Protein AF-A0AAN4R2G7-F1 (afdb_monomer_lite)

pLDDT: mean 79.45, std 16.95, range [36.59, 97.62]

Radius of gyration: 18.61 Å; chains: 1; bounding box: 37×56×50 Å

Organism: NCBI:txid1231624

Secondary structure (DSSP, 8-state):
-PPPHHHHHHHHTSPPHHHHHHS-EEEETTEEEE--HHHHHHHHTSS-HHHHHHHHHHHHHHIIIII------TT--------HHHHHHHHHHHHHHHHHHHHHHHHHHHHHHHHHHTS---HHHHHHHH-TTS-HHHHHHHHHHHHHHHHHHHHHHHH-TTTTTTT--

Structure (mmCIF, N/CA/C/O backbone):
data_AF-A0AAN4R2G7-F1
#
_entry.id   AF-A0AAN4R2G7-F1
#
loop_
_atom_site.group_PDB
_atom_site.id
_atom_site.type_symbol
_atom_site.label_atom_id
_atom_site.label_alt_id
_atom_site.label_comp_id
_atom_site.label_asym_id
_atom_site.label_entity_id
_atom_site.label_seq_id
_atom_site.pdbx_PDB_ins_code
_atom_site.Cartn_x
_atom_site.Cartn_y
_atom_site.Cartn_z
_atom_site.occupancy
_atom_site.B_iso_or_equiv
_atom_site.auth_seq_id
_atom_site.auth_comp_id
_atom_site.auth_asym_id
_atom_site.auth_atom_id
_atom_site.pdbx_PDB_model_num
ATOM 1 N N . MET A 1 1 ? -15.671 -40.975 -9.850 1.00 43.66 1 MET A N 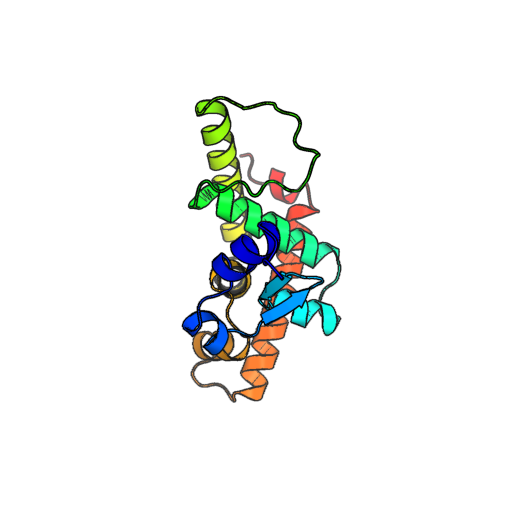1
ATOM 2 C CA . MET A 1 1 ? -15.397 -39.671 -10.490 1.00 43.66 1 MET A CA 1
ATOM 3 C C . MET A 1 1 ? -13.965 -39.285 -10.166 1.00 43.66 1 MET A C 1
ATOM 5 O O . MET A 1 1 ? -13.654 -39.027 -9.011 1.00 43.66 1 MET A O 1
ATOM 9 N N . THR A 1 2 ? -13.073 -39.363 -11.145 1.00 49.56 2 THR A N 1
ATOM 10 C CA . THR A 1 2 ? -11.669 -38.953 -11.028 1.00 49.56 2 THR A CA 1
ATOM 11 C C . THR A 1 2 ? -11.599 -37.424 -11.078 1.00 49.56 2 THR A C 1
ATOM 13 O O . THR A 1 2 ? -12.039 -36.832 -12.057 1.00 49.56 2 THR A O 1
ATOM 16 N N . LYS A 1 3 ? -11.098 -36.785 -10.007 1.00 51.62 3 LYS A N 1
ATOM 17 C CA . LYS A 1 3 ? -10.815 -35.335 -9.974 1.00 51.62 3 LYS A CA 1
ATOM 18 C C . LYS A 1 3 ? -9.942 -34.958 -11.173 1.00 51.62 3 LYS A C 1
ATOM 20 O O . LYS A 1 3 ? -8.966 -35.669 -11.433 1.00 51.62 3 LYS A O 1
ATOM 25 N N . SER A 1 4 ? -10.295 -33.879 -11.874 1.00 69.38 4 SER A N 1
ATOM 26 C CA . SER A 1 4 ? -9.516 -33.400 -13.016 1.00 69.38 4 SER A CA 1
ATOM 27 C C . SER A 1 4 ? -8.117 -32.970 -12.559 1.00 69.38 4 SER A C 1
ATOM 29 O O . SER A 1 4 ? -7.907 -32.627 -11.394 1.00 69.38 4 SER A O 1
ATOM 31 N N . GLU A 1 5 ? -7.140 -32.999 -13.459 1.00 58.75 5 GLU A N 1
ATOM 32 C CA . GLU A 1 5 ? -5.758 -32.602 -13.160 1.00 58.75 5 GLU A CA 1
ATOM 33 C C . GLU A 1 5 ? -5.670 -31.142 -12.678 1.00 58.75 5 GLU A C 1
ATOM 35 O O . GLU A 1 5 ? -4.934 -30.838 -11.741 1.00 58.75 5 GLU A O 1
ATOM 40 N N . ALA A 1 6 ? -6.539 -30.271 -13.203 1.00 57.00 6 ALA A N 1
ATOM 41 C CA . ALA A 1 6 ? -6.702 -28.900 -12.729 1.00 57.00 6 ALA A CA 1
ATOM 42 C C . ALA A 1 6 ? -7.188 -28.829 -11.269 1.00 57.00 6 ALA A C 1
ATOM 44 O O . ALA A 1 6 ? -6.710 -27.988 -10.512 1.00 57.00 6 ALA A O 1
ATOM 45 N N . ASP A 1 7 ? -8.082 -29.724 -10.839 1.00 57.06 7 ASP A N 1
ATOM 46 C CA . ASP A 1 7 ? -8.571 -29.766 -9.452 1.00 57.06 7 ASP A CA 1
ATOM 47 C C . ASP A 1 7 ? -7.500 -30.240 -8.465 1.00 57.06 7 ASP A C 1
ATOM 49 O O . ASP A 1 7 ? -7.476 -29.787 -7.322 1.00 57.06 7 ASP A O 1
ATOM 53 N N . ARG A 1 8 ? -6.582 -31.111 -8.905 1.00 58.66 8 ARG A N 1
ATOM 54 C CA . ARG A 1 8 ? -5.453 -31.577 -8.083 1.00 58.66 8 ARG A CA 1
ATOM 55 C C . ARG A 1 8 ? -4.408 -30.483 -7.882 1.00 58.66 8 ARG A C 1
ATOM 57 O O . ARG A 1 8 ? -4.030 -30.221 -6.746 1.00 58.66 8 ARG A O 1
ATOM 64 N N . VAL A 1 9 ? -4.025 -29.790 -8.957 1.00 59.78 9 VAL A N 1
ATOM 65 C CA . VAL A 1 9 ? -3.110 -28.634 -8.888 1.00 59.78 9 VAL A CA 1
ATOM 66 C C . VAL A 1 9 ? -3.715 -27.503 -8.047 1.00 59.78 9 VAL A C 1
ATOM 68 O O . VAL A 1 9 ? -2.995 -26.793 -7.347 1.00 59.78 9 VAL A O 1
ATOM 71 N N . ARG A 1 10 ? -5.044 -27.335 -8.069 1.00 58.94 10 ARG A N 1
ATOM 72 C CA . ARG A 1 10 ? -5.753 -26.370 -7.212 1.00 58.94 10 ARG A CA 1
ATOM 73 C C . ARG A 1 10 ? -5.680 -26.740 -5.737 1.00 58.94 10 ARG A C 1
ATOM 75 O O . ARG A 1 10 ? -5.373 -25.867 -4.937 1.00 58.94 10 ARG A O 1
ATOM 82 N N . GLU A 1 11 ? -5.949 -27.997 -5.382 1.00 61.16 11 GLU A N 1
ATOM 83 C CA . GLU A 1 11 ? -5.845 -28.479 -3.995 1.00 61.16 11 GLU A CA 1
ATOM 84 C C . GLU A 1 11 ? -4.415 -28.370 -3.453 1.00 61.16 11 GLU A C 1
ATOM 86 O O . GLU A 1 11 ? -4.229 -27.978 -2.303 1.00 61.16 11 GLU A O 1
ATOM 91 N N . GLU A 1 12 ? -3.417 -28.649 -4.293 1.00 62.09 12 GLU A N 1
ATOM 92 C CA . GLU A 1 12 ? -1.996 -28.560 -3.943 1.00 62.09 12 GLU A CA 1
ATOM 93 C C . GLU A 1 12 ? -1.525 -27.110 -3.723 1.00 62.09 12 GLU A C 1
ATOM 95 O O . GLU A 1 12 ? -0.694 -26.854 -2.855 1.00 62.09 12 GLU A O 1
ATOM 100 N N . ASN A 1 13 ? -2.110 -26.143 -4.438 1.00 65.75 13 ASN A N 1
ATOM 101 C CA . ASN A 1 13 ? -1.775 -24.717 -4.328 1.00 65.75 13 ASN A CA 1
ATOM 102 C C . ASN A 1 13 ? -2.672 -23.928 -3.354 1.00 65.75 13 ASN A C 1
ATOM 104 O O . ASN A 1 13 ? -2.671 -22.692 -3.362 1.00 65.75 13 ASN A O 1
ATOM 108 N N . MET A 1 14 ? -3.449 -24.606 -2.506 1.00 72.00 14 MET A N 1
ATOM 109 C CA . MET A 1 14 ? -4.238 -23.934 -1.472 1.00 72.00 14 MET A CA 1
ATOM 110 C C . MET A 1 14 ? -3.329 -23.295 -0.407 1.00 72.00 14 MET A C 1
ATOM 112 O O . MET A 1 14 ? -2.287 -23.857 -0.057 1.00 72.00 14 MET A O 1
ATOM 116 N N . PRO A 1 15 ? -3.713 -22.140 0.176 1.00 75.81 15 PRO A N 1
ATOM 117 C CA . PRO A 1 15 ? -2.981 -21.581 1.305 1.00 75.81 15 PRO A CA 1
ATOM 118 C C . PRO A 1 15 ? -2.904 -22.593 2.454 1.00 75.81 15 PRO A C 1
ATOM 120 O O . PRO A 1 15 ? -3.896 -23.251 2.775 1.00 75.81 15 PRO A O 1
ATOM 123 N N . THR A 1 16 ? -1.739 -22.694 3.100 1.00 79.25 16 THR A N 1
ATOM 124 C CA . THR A 1 16 ? -1.554 -23.641 4.207 1.00 79.25 16 THR A CA 1
ATOM 125 C C . THR A 1 16 ? -2.557 -23.386 5.342 1.00 79.25 16 THR A C 1
ATOM 127 O O . THR A 1 16 ? -2.997 -22.243 5.535 1.00 79.25 16 THR A O 1
ATOM 130 N N . PRO A 1 17 ? -2.911 -24.405 6.146 1.00 75.75 17 PRO A N 1
ATOM 131 C CA . PRO A 1 17 ? -3.831 -24.244 7.273 1.00 75.75 17 PRO A CA 1
ATOM 132 C C . PRO A 1 17 ? -3.397 -23.166 8.279 1.00 75.75 17 PRO A C 1
ATOM 134 O O . PRO A 1 17 ? -4.237 -22.521 8.906 1.00 75.75 17 PRO A O 1
ATOM 137 N N . GLU A 1 18 ? -2.093 -22.947 8.450 1.00 75.38 18 GLU A N 1
ATOM 138 C CA . GLU A 1 18 ? -1.528 -21.865 9.263 1.00 75.38 18 GLU A CA 1
ATOM 139 C C . GLU A 1 18 ? -1.815 -20.496 8.635 1.00 75.38 18 GLU A C 1
ATOM 141 O O . GLU A 1 18 ? -2.245 -19.576 9.336 1.00 75.38 18 GLU A O 1
ATOM 146 N N . ARG A 1 19 ? -1.641 -20.356 7.309 1.00 68.00 19 ARG A N 1
ATOM 147 C CA . ARG A 1 19 ? -1.962 -19.113 6.589 1.00 68.00 19 ARG A CA 1
ATOM 148 C C . ARG A 1 19 ? -3.457 -18.822 6.648 1.00 68.00 19 ARG A C 1
ATOM 150 O O . ARG A 1 19 ? -3.821 -17.697 6.971 1.00 68.00 19 ARG A O 1
ATOM 157 N N . MET A 1 20 ? -4.306 -19.825 6.427 1.00 75.50 20 MET A N 1
ATOM 158 C CA . MET A 1 20 ? -5.769 -19.699 6.509 1.00 75.50 20 MET A CA 1
ATOM 159 C C . MET A 1 20 ? -6.257 -19.249 7.892 1.00 75.50 20 MET A C 1
ATOM 161 O O . MET A 1 20 ? -7.234 -18.514 7.987 1.00 75.50 20 MET A O 1
ATOM 165 N N . ARG A 1 21 ? -5.576 -19.662 8.970 1.00 69.12 21 ARG A N 1
ATOM 166 C CA . ARG A 1 21 ? -5.909 -19.248 10.344 1.00 69.12 21 ARG A CA 1
ATOM 167 C C . ARG A 1 21 ? -5.470 -17.820 10.668 1.00 69.12 21 ARG A C 1
ATOM 169 O O . ARG A 1 21 ? -6.118 -17.153 11.468 1.00 69.12 21 ARG A O 1
ATOM 176 N N . ARG A 1 22 ? -4.365 -17.361 10.079 1.00 62.25 22 ARG A N 1
ATOM 177 C CA . ARG A 1 22 ? -3.774 -16.045 10.363 1.00 62.25 22 ARG A CA 1
ATOM 178 C C . ARG A 1 22 ? -4.374 -14.920 9.523 1.00 62.25 22 ARG A C 1
ATOM 180 O O . ARG A 1 22 ? -4.343 -13.765 9.939 1.00 62.25 22 ARG A O 1
ATOM 187 N N . HIS A 1 23 ? -4.886 -15.247 8.345 1.00 64.25 23 HIS A N 1
ATOM 188 C CA . HIS A 1 23 ? -5.228 -14.271 7.329 1.00 64.25 23 HIS A CA 1
ATOM 189 C C . HIS A 1 23 ? -6.665 -14.434 6.833 1.00 64.25 23 HIS A C 1
ATOM 191 O O . HIS A 1 23 ? -7.180 -15.541 6.703 1.00 64.25 23 HIS A O 1
ATOM 197 N N . HIS A 1 24 ? -7.309 -13.317 6.503 1.00 67.06 24 HIS A N 1
ATOM 198 C CA . HIS A 1 24 ? -8.651 -13.331 5.932 1.00 67.06 24 HIS A CA 1
ATOM 199 C C . HIS A 1 24 ? -8.577 -13.503 4.419 1.00 67.06 24 HIS A C 1
ATOM 201 O O . HIS A 1 24 ? -8.164 -12.587 3.720 1.00 67.06 24 HIS A O 1
ATOM 207 N N . PHE A 1 25 ? -9.000 -14.653 3.901 1.00 68.38 25 PHE A N 1
ATOM 208 C CA . PHE A 1 25 ? -9.088 -14.889 2.460 1.00 68.38 25 PHE A CA 1
ATOM 209 C C . PHE A 1 25 ? -10.498 -14.597 1.933 1.00 68.38 25 PHE A C 1
ATOM 211 O O . PHE A 1 25 ? -11.501 -14.902 2.578 1.00 68.38 25 PHE A O 1
ATOM 218 N N . ARG A 1 26 ? -10.575 -14.027 0.732 1.00 63.97 26 ARG A N 1
ATOM 219 C CA . ARG A 1 26 ? -11.787 -13.871 -0.072 1.00 63.97 26 ARG A CA 1
ATOM 220 C C . ARG A 1 26 ? -11.721 -14.820 -1.261 1.00 63.97 26 ARG A C 1
ATOM 222 O O . ARG A 1 26 ? -10.686 -14.910 -1.913 1.00 63.97 26 ARG A O 1
ATOM 229 N N . LYS A 1 27 ? -12.839 -15.456 -1.610 1.00 67.44 27 LYS A N 1
ATOM 230 C CA . LYS A 1 27 ? -12.986 -16.037 -2.949 1.00 67.44 27 LYS A CA 1
ATOM 231 C C . LYS A 1 27 ? -13.183 -14.923 -3.973 1.00 67.44 27 LYS A C 1
ATOM 233 O O . LYS A 1 27 ? -14.129 -14.143 -3.861 1.00 67.44 27 LYS A O 1
ATOM 238 N N . GLU A 1 28 ? -12.296 -14.862 -4.953 1.00 56.34 28 GLU A N 1
ATOM 239 C CA . GLU A 1 28 ? -12.428 -14.027 -6.141 1.00 56.34 28 GLU A CA 1
ATOM 240 C C . GLU A 1 28 ? -12.462 -14.962 -7.357 1.00 56.34 28 GLU A C 1
ATOM 242 O O . GLU A 1 28 ? -11.450 -15.541 -7.750 1.00 56.34 28 GLU A O 1
ATOM 247 N N . GLY A 1 29 ? -13.673 -15.210 -7.871 1.00 69.50 29 GLY A N 1
ATOM 248 C CA . GLY A 1 29 ? -13.925 -16.320 -8.791 1.00 69.50 29 GLY A CA 1
ATOM 249 C C . GLY A 1 29 ? -13.631 -17.673 -8.130 1.00 69.50 29 GLY A C 1
ATOM 250 O O . GLY A 1 29 ? -14.143 -17.973 -7.048 1.00 69.50 29 GLY A O 1
ATOM 251 N N . GLU A 1 30 ? -12.788 -18.479 -8.774 1.00 58.72 30 GLU A N 1
ATOM 252 C CA . GLU A 1 30 ? -12.356 -19.789 -8.267 1.00 58.72 30 GLU A CA 1
ATOM 253 C C . GLU A 1 30 ? -11.110 -19.720 -7.361 1.00 58.72 30 GLU A C 1
ATOM 255 O O . GLU A 1 30 ? -10.777 -20.711 -6.714 1.00 58.72 30 GLU A O 1
ATOM 260 N N . ALA A 1 31 ? -10.444 -18.561 -7.259 1.00 59.72 31 ALA A N 1
ATOM 261 C CA . ALA A 1 31 ? -9.218 -18.390 -6.480 1.00 59.72 31 ALA A CA 1
ATOM 262 C C . ALA A 1 31 ? -9.487 -17.821 -5.075 1.00 59.72 31 ALA A C 1
ATOM 264 O O . ALA A 1 31 ? -10.311 -16.923 -4.893 1.00 59.72 31 ALA A O 1
ATOM 265 N N . LEU A 1 32 ? -8.751 -18.307 -4.070 1.00 57.41 32 LEU A N 1
ATOM 266 C CA . LEU A 1 32 ? -8.678 -17.671 -2.752 1.00 57.41 32 LEU A CA 1
ATOM 267 C C . LEU A 1 32 ? -7.594 -16.598 -2.776 1.00 57.41 32 LEU A C 1
ATOM 269 O O . LEU A 1 32 ? -6.408 -16.907 -2.862 1.00 57.41 32 LEU A O 1
ATOM 273 N N . ARG A 1 33 ? -8.000 -15.336 -2.669 1.00 62.59 33 ARG A N 1
ATOM 274 C CA . ARG A 1 33 ? -7.086 -14.201 -2.552 1.00 62.59 33 ARG A CA 1
ATOM 275 C C . ARG A 1 33 ? -7.129 -13.625 -1.156 1.00 62.59 33 ARG A C 1
ATOM 277 O O . ARG A 1 33 ? -8.168 -13.617 -0.503 1.00 62.59 33 ARG A O 1
ATOM 284 N N . LEU A 1 34 ? -5.993 -13.136 -0.688 1.00 66.50 34 LEU A N 1
ATOM 285 C CA . LEU A 1 34 ? -5.933 -12.456 0.590 1.00 66.50 34 LEU A CA 1
ATOM 286 C C . LEU A 1 34 ? -6.774 -11.173 0.546 1.00 66.50 34 LEU A C 1
ATOM 288 O O . LEU A 1 34 ? -6.651 -10.375 -0.382 1.00 66.50 34 LEU A O 1
ATOM 292 N N . TRP A 1 35 ? -7.623 -10.962 1.549 1.00 66.69 35 TRP A N 1
ATOM 293 C CA . TRP A 1 35 ? -8.350 -9.712 1.719 1.00 66.69 35 TRP A CA 1
ATOM 294 C C . TRP A 1 35 ? -7.374 -8.633 2.189 1.00 66.69 35 TRP A C 1
ATOM 296 O O . TRP A 1 35 ? -7.129 -8.468 3.384 1.00 66.69 35 TRP A O 1
ATOM 306 N N . SER A 1 36 ? -6.790 -7.918 1.231 1.00 82.12 36 SER A N 1
ATOM 307 C CA . SER A 1 36 ? -5.811 -6.870 1.500 1.00 82.12 36 SER A CA 1
ATOM 308 C C . SER A 1 36 ? -6.460 -5.632 2.126 1.00 82.12 36 SER A C 1
ATOM 310 O O . SER A 1 36 ? -7.646 -5.346 1.934 1.00 82.12 36 SER A O 1
ATOM 312 N N . THR A 1 37 ? -5.666 -4.856 2.863 1.00 90.75 37 THR A N 1
ATOM 313 C CA . THR A 1 37 ? -6.058 -3.526 3.354 1.00 90.75 37 THR A CA 1
ATOM 314 C C . THR A 1 37 ? -6.460 -2.590 2.216 1.00 90.75 37 THR A C 1
ATOM 316 O O . THR A 1 37 ? -7.409 -1.832 2.378 1.00 90.75 37 THR A O 1
ATOM 319 N N . VAL A 1 38 ? -5.824 -2.706 1.044 1.00 93.19 38 VAL A N 1
ATOM 320 C CA . VAL A 1 38 ? -6.190 -1.968 -0.179 1.00 93.19 38 VAL A CA 1
ATOM 321 C C . VAL A 1 38 ? -7.632 -2.268 -0.593 1.00 93.19 38 VAL A C 1
ATOM 323 O O . VAL A 1 38 ? -8.421 -1.351 -0.791 1.00 93.19 38 VAL A O 1
ATOM 326 N N . ALA A 1 39 ? -8.022 -3.547 -0.645 1.00 90.50 39 ALA A N 1
ATOM 327 C CA . ALA A 1 39 ? -9.392 -3.930 -0.988 1.00 90.50 39 ALA A CA 1
ATOM 328 C C . ALA A 1 39 ? -10.419 -3.438 0.046 1.00 90.50 39 ALA A C 1
ATOM 330 O O . ALA A 1 39 ? -11.582 -3.213 -0.290 1.00 90.50 39 ALA A O 1
ATOM 331 N N . TRP A 1 40 ? -10.009 -3.291 1.310 1.00 91.88 40 TRP A N 1
ATOM 332 C CA . TRP A 1 40 ? -10.852 -2.701 2.346 1.00 91.88 40 TRP A CA 1
ATOM 333 C C . TRP A 1 40 ? -11.048 -1.195 2.127 1.00 91.88 40 TRP A C 1
ATOM 335 O O . TRP A 1 40 ? -12.191 -0.752 2.135 1.00 91.88 40 TRP A O 1
ATOM 345 N N . LEU A 1 41 ? -9.971 -0.442 1.874 1.00 95.56 41 LEU A N 1
ATOM 346 C CA . LEU A 1 41 ? -10.032 1.005 1.603 1.00 95.56 41 LEU A CA 1
ATOM 347 C C . LEU A 1 41 ? -10.860 1.307 0.354 1.00 95.56 41 LEU A C 1
ATOM 349 O O . LEU A 1 41 ? -11.717 2.182 0.384 1.00 95.56 41 LEU A O 1
ATOM 353 N N . TYR A 1 42 ? -10.674 0.522 -0.709 1.00 94.69 42 TYR A N 1
ATOM 354 C CA . TYR A 1 42 ? -11.441 0.674 -1.944 1.00 94.69 42 TYR A CA 1
ATOM 355 C C . TYR A 1 42 ? -12.943 0.502 -1.698 1.00 94.69 42 TYR A C 1
ATOM 357 O O . TYR A 1 42 ? -13.762 1.313 -2.114 1.00 94.69 42 TYR A O 1
ATOM 365 N N . LYS A 1 43 ? -13.326 -0.533 -0.940 1.00 92.44 43 LYS A N 1
ATOM 366 C CA . LYS A 1 43 ? -14.733 -0.764 -0.582 1.00 92.44 43 LYS A CA 1
ATOM 367 C C . LYS A 1 43 ? -15.313 0.296 0.345 1.00 92.44 43 LYS A C 1
ATOM 369 O O . LYS A 1 43 ? -16.521 0.505 0.314 1.00 92.44 43 LYS A O 1
ATOM 374 N N . ALA A 1 44 ? -14.484 0.897 1.193 1.00 93.69 44 ALA A N 1
ATOM 375 C CA . ALA A 1 44 ? -14.886 2.003 2.050 1.00 93.69 44 ALA A CA 1
ATOM 376 C C . ALA A 1 44 ? -15.059 3.318 1.267 1.00 93.69 44 ALA A C 1
ATOM 378 O O . ALA A 1 44 ? -15.681 4.240 1.785 1.00 93.69 44 ALA A O 1
ATOM 379 N N . GLY A 1 45 ? -14.560 3.387 0.026 1.00 96.00 45 GLY A N 1
ATOM 380 C CA . GLY A 1 45 ? -14.523 4.611 -0.773 1.00 96.00 45 GLY A CA 1
ATOM 381 C C . GLY A 1 45 ? -13.382 5.553 -0.383 1.00 96.00 45 GLY A C 1
ATOM 382 O O . GLY A 1 45 ? -13.375 6.697 -0.822 1.00 96.00 45 GLY A O 1
ATOM 383 N N . ASP A 1 46 ? -12.427 5.085 0.429 1.00 96.75 46 ASP A N 1
ATOM 384 C CA . ASP A 1 46 ? -11.269 5.874 0.865 1.00 96.75 46 ASP A CA 1
ATOM 385 C C . ASP A 1 46 ? -10.216 6.021 -0.252 1.00 96.75 46 ASP A C 1
ATOM 387 O O . ASP A 1 46 ? -9.354 6.891 -0.169 1.00 96.75 46 ASP A O 1
ATOM 391 N N . ILE A 1 47 ? -10.256 5.148 -1.267 1.00 97.12 47 ILE A N 1
ATOM 392 C CA . ILE A 1 47 ? -9.385 5.155 -2.454 1.00 97.12 47 ILE A CA 1
ATOM 393 C C . ILE A 1 47 ? -10.168 4.704 -3.700 1.00 97.12 47 ILE A C 1
ATOM 395 O O . ILE A 1 47 ? -11.168 3.992 -3.569 1.00 97.12 47 ILE A O 1
ATOM 399 N N . GLY A 1 48 ? -9.694 5.065 -4.894 1.00 94.25 48 GLY A N 1
ATOM 400 C CA . GLY A 1 48 ? -10.270 4.704 -6.190 1.00 94.25 48 GLY A CA 1
ATOM 401 C C . GLY A 1 48 ? -9.424 3.712 -6.998 1.00 94.25 48 GLY A C 1
ATOM 402 O O . GLY A 1 48 ? -8.518 3.050 -6.486 1.00 94.25 48 GLY A O 1
ATOM 403 N N . ASP A 1 49 ? -9.761 3.571 -8.284 1.00 92.50 49 ASP A N 1
ATOM 404 C CA . ASP A 1 49 ? -9.107 2.618 -9.192 1.00 92.50 49 ASP A CA 1
ATOM 405 C C . ASP A 1 49 ? -7.630 2.968 -9.442 1.00 92.50 49 ASP A C 1
ATOM 407 O O . ASP A 1 49 ? -6.791 2.068 -9.552 1.00 92.50 49 ASP A O 1
ATOM 411 N N . ASP A 1 50 ? -7.293 4.261 -9.472 1.00 93.94 50 ASP A N 1
ATOM 412 C CA . ASP A 1 50 ? -5.933 4.732 -9.735 1.00 93.94 50 ASP A CA 1
ATOM 413 C C . ASP A 1 50 ? -4.980 4.377 -8.583 1.00 93.94 50 ASP A C 1
ATOM 415 O O . ASP A 1 50 ? -3.879 3.871 -8.817 1.00 93.94 50 ASP A O 1
ATOM 419 N N . GLU A 1 51 ? -5.413 4.527 -7.328 1.00 95.75 51 GLU A N 1
ATOM 420 C CA . GLU A 1 51 ? -4.641 4.108 -6.152 1.00 95.75 51 GLU A CA 1
ATOM 421 C C . GLU A 1 51 ? -4.446 2.589 -6.109 1.00 95.75 51 GLU A C 1
ATOM 423 O O . GLU A 1 51 ? -3.375 2.098 -5.735 1.00 95.75 51 GLU A O 1
ATOM 428 N N . VAL A 1 52 ? -5.465 1.821 -6.509 1.00 94.12 52 VAL A N 1
ATOM 429 C CA . VAL A 1 52 ? -5.371 0.358 -6.606 1.00 94.12 52 VAL A CA 1
ATOM 430 C C . VAL A 1 52 ? -4.359 -0.041 -7.682 1.00 94.12 52 VAL A C 1
ATOM 432 O O . VAL A 1 52 ? -3.504 -0.897 -7.430 1.00 94.12 52 VAL A O 1
ATOM 435 N N . ALA A 1 53 ? -4.404 0.591 -8.856 1.00 88.19 53 ALA A N 1
ATOM 436 C CA . ALA A 1 53 ? -3.447 0.354 -9.934 1.00 88.19 53 ALA A CA 1
ATOM 437 C C . ALA A 1 53 ? -2.016 0.742 -9.520 1.00 88.19 53 ALA A C 1
ATOM 439 O O . ALA A 1 53 ? -1.064 -0.002 -9.777 1.00 88.19 53 ALA A O 1
ATOM 440 N N . ALA A 1 54 ? -1.861 1.864 -8.812 1.00 92.62 54 ALA A N 1
ATOM 441 C CA . ALA A 1 54 ? -0.591 2.317 -8.257 1.00 92.62 54 ALA A CA 1
ATOM 442 C C . ALA A 1 54 ? -0.014 1.307 -7.251 1.00 92.62 54 ALA A C 1
ATOM 444 O O . ALA A 1 54 ? 1.166 0.955 -7.335 1.00 92.62 54 ALA A O 1
ATOM 445 N N . ALA A 1 55 ? -0.847 0.771 -6.352 1.00 93.81 55 ALA A N 1
ATOM 446 C CA . ALA A 1 55 ? -0.453 -0.266 -5.399 1.00 93.81 55 ALA A CA 1
ATOM 447 C C . ALA A 1 55 ? 0.018 -1.551 -6.098 1.00 93.81 55 ALA A C 1
ATOM 449 O O . ALA A 1 55 ? 1.056 -2.112 -5.739 1.00 93.81 55 ALA A O 1
ATOM 450 N N . GLN A 1 56 ? -0.720 -2.007 -7.115 1.00 90.44 56 GLN A N 1
ATOM 451 C CA . GLN A 1 56 ? -0.362 -3.194 -7.898 1.00 90.44 56 GLN A CA 1
ATOM 452 C C . GLN A 1 56 ? 0.969 -3.001 -8.627 1.00 90.44 56 GLN A C 1
ATOM 454 O O . GLN A 1 56 ? 1.844 -3.867 -8.565 1.00 90.44 56 GLN A O 1
ATOM 459 N N . ARG A 1 57 ? 1.152 -1.842 -9.268 1.00 89.44 57 ARG A N 1
ATOM 460 C CA . ARG A 1 57 ? 2.401 -1.498 -9.947 1.00 89.44 57 ARG A CA 1
ATOM 461 C C . ARG A 1 57 ? 3.578 -1.457 -8.981 1.00 89.44 57 ARG A C 1
ATOM 463 O O . ARG A 1 57 ? 4.616 -2.042 -9.280 1.00 89.44 57 ARG A O 1
ATOM 470 N N . TRP A 1 58 ? 3.422 -0.803 -7.832 1.00 92.69 58 TRP A N 1
ATOM 471 C CA . TRP A 1 58 ? 4.475 -0.738 -6.820 1.00 92.69 58 TRP A CA 1
ATOM 472 C C . TRP A 1 58 ? 4.862 -2.123 -6.321 1.00 92.69 58 TRP A C 1
ATOM 474 O O . TRP A 1 58 ? 6.046 -2.440 -6.231 1.00 92.69 58 TRP A O 1
ATOM 484 N N . ARG A 1 59 ? 3.870 -2.982 -6.060 1.00 91.00 59 ARG A N 1
ATOM 485 C CA . ARG A 1 59 ? 4.120 -4.351 -5.614 1.00 91.00 59 ARG A CA 1
ATOM 486 C C . ARG A 1 59 ? 4.895 -5.157 -6.659 1.00 91.00 59 ARG A C 1
ATOM 488 O O . ARG A 1 59 ? 5.857 -5.828 -6.296 1.00 91.00 59 ARG A O 1
ATOM 495 N N . ALA A 1 60 ? 4.529 -5.042 -7.935 1.00 84.31 60 ALA A N 1
ATOM 496 C CA . ALA A 1 60 ? 5.256 -5.684 -9.027 1.00 84.31 60 ALA A CA 1
ATOM 497 C C . ALA A 1 60 ? 6.692 -5.144 -9.165 1.00 84.31 60 ALA A C 1
ATOM 499 O O . ALA A 1 60 ? 7.630 -5.915 -9.355 1.00 84.31 60 ALA A O 1
ATOM 500 N N . GLU A 1 61 ? 6.891 -3.827 -9.030 1.00 88.94 61 GLU A N 1
ATOM 501 C CA . GLU A 1 61 ? 8.225 -3.214 -9.046 1.00 88.94 61 GLU A CA 1
ATOM 502 C C . GLU A 1 61 ? 9.091 -3.691 -7.870 1.00 88.94 61 GLU A C 1
ATOM 504 O O . GLU A 1 61 ? 10.274 -3.967 -8.076 1.00 88.94 61 GLU A O 1
ATOM 509 N N . TYR A 1 62 ?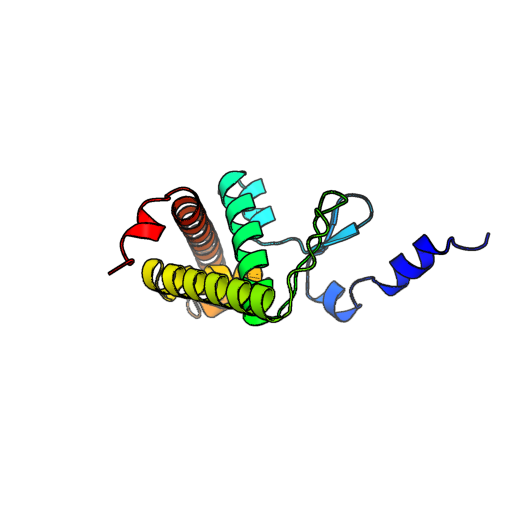 8.509 -3.834 -6.674 1.00 90.50 62 TYR A N 1
ATOM 510 C CA . TYR A 1 62 ? 9.175 -4.393 -5.495 1.00 90.50 62 TYR A CA 1
ATOM 511 C C . TYR A 1 62 ? 9.564 -5.858 -5.701 1.00 90.50 62 TYR A C 1
ATOM 513 O O . TYR A 1 62 ? 10.724 -6.217 -5.511 1.00 90.50 62 TYR A O 1
ATOM 521 N N . ASP A 1 63 ? 8.625 -6.704 -6.132 1.00 85.38 63 ASP A N 1
ATOM 522 C CA . ASP A 1 63 ? 8.887 -8.127 -6.365 1.00 85.38 63 ASP A CA 1
ATOM 523 C C . ASP A 1 63 ? 9.965 -8.328 -7.440 1.00 85.38 63 ASP A C 1
ATOM 525 O O . ASP A 1 63 ? 10.846 -9.183 -7.300 1.00 85.38 63 ASP A O 1
ATOM 529 N N . TYR A 1 64 ? 9.977 -7.476 -8.463 1.00 83.94 64 TYR A N 1
ATOM 530 C CA . TYR A 1 64 ? 11.005 -7.508 -9.490 1.00 83.94 64 TYR A CA 1
ATOM 531 C C . TYR A 1 64 ? 12.377 -7.046 -8.979 1.00 83.94 64 TYR A C 1
ATOM 533 O O . TYR A 1 64 ? 13.392 -7.713 -9.210 1.00 83.94 64 TYR A O 1
ATOM 541 N N . ALA A 1 65 ? 12.428 -5.919 -8.268 1.00 88.06 65 ALA A N 1
ATOM 542 C CA . ALA A 1 65 ? 13.670 -5.374 -7.733 1.00 88.06 65 ALA A CA 1
ATOM 543 C C . ALA A 1 65 ? 14.291 -6.304 -6.678 1.00 88.06 65 ALA A C 1
ATOM 545 O O . ALA A 1 65 ? 15.425 -6.759 -6.851 1.00 88.06 65 ALA A O 1
ATOM 546 N N . GLU A 1 66 ? 13.530 -6.646 -5.639 1.00 86.44 66 GLU A N 1
ATOM 547 C CA . GLU A 1 66 ? 14.027 -7.341 -4.448 1.00 86.44 66 GLU A CA 1
ATOM 548 C C . GLU A 1 66 ? 14.085 -8.859 -4.630 1.00 86.44 66 GLU A C 1
ATOM 550 O O . GLU A 1 66 ? 15.053 -9.499 -4.222 1.00 86.44 66 GLU A O 1
ATOM 555 N N . ARG A 1 67 ? 13.078 -9.455 -5.276 1.00 80.81 67 ARG A N 1
ATOM 556 C CA . ARG A 1 67 ? 12.947 -10.922 -5.364 1.00 80.81 67 ARG A CA 1
ATOM 557 C C . ARG A 1 67 ? 13.308 -11.476 -6.734 1.00 80.81 67 ARG A C 1
ATOM 559 O O . ARG A 1 67 ? 13.459 -12.684 -6.877 1.00 80.81 67 ARG A O 1
ATOM 566 N N . GLY A 1 68 ? 13.453 -10.609 -7.738 1.00 76.25 68 GLY A N 1
ATOM 567 C CA . GLY A 1 68 ? 13.655 -11.047 -9.114 1.00 76.25 68 GLY A CA 1
ATOM 568 C C . GLY A 1 68 ? 12.454 -11.819 -9.660 1.00 76.25 68 GLY A C 1
ATOM 569 O O . GLY A 1 68 ? 12.621 -12.687 -10.509 1.00 76.25 68 GLY A O 1
ATOM 570 N N . VAL A 1 69 ? 11.248 -11.550 -9.157 1.00 73.94 69 VAL A N 1
ATOM 571 C CA . VAL A 1 69 ? 10.023 -12.206 -9.622 1.00 73.94 69 VAL A CA 1
ATOM 572 C C . VAL A 1 69 ? 9.337 -11.296 -10.634 1.00 73.94 69 VAL A C 1
ATOM 574 O O . VAL A 1 69 ? 9.114 -10.118 -10.368 1.00 73.94 69 VAL A O 1
ATOM 577 N N . VAL A 1 70 ? 8.999 -11.845 -11.800 1.00 66.75 70 VAL A N 1
ATOM 578 C CA . VAL A 1 70 ? 8.123 -11.200 -12.784 1.00 66.75 70 VAL A CA 1
ATOM 579 C C . VAL A 1 70 ? 6.856 -12.037 -12.851 1.00 66.75 70 VAL A C 1
ATOM 581 O O . VAL A 1 70 ? 6.880 -13.146 -13.383 1.00 66.75 70 VAL A O 1
ATOM 584 N N . GLU A 1 71 ? 5.758 -11.540 -12.286 1.00 56.62 71 GLU A N 1
ATOM 585 C CA . GLU A 1 71 ? 4.463 -12.189 -12.484 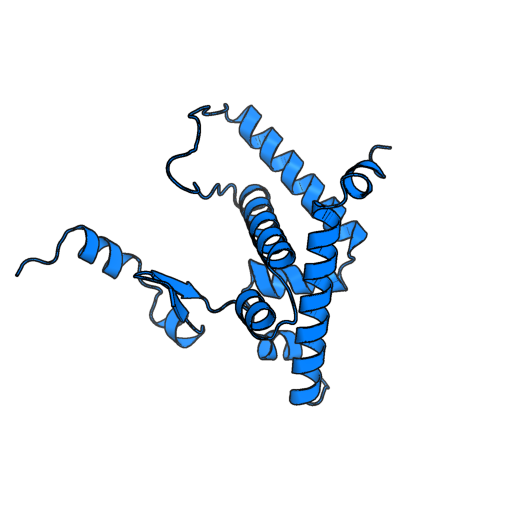1.00 56.62 71 GLU A CA 1
ATOM 586 C C . GLU A 1 71 ? 3.992 -11.935 -13.920 1.00 56.62 71 GLU A C 1
ATOM 588 O O . GLU A 1 71 ? 3.804 -10.793 -14.342 1.00 56.62 71 GLU A O 1
ATOM 593 N N . ALA A 1 72 ? 3.826 -13.008 -14.696 1.00 51.12 72 ALA A N 1
ATOM 594 C CA . ALA A 1 72 ? 3.298 -12.924 -16.049 1.00 51.12 72 ALA A CA 1
ATOM 595 C C . ALA A 1 72 ? 1.794 -12.608 -15.996 1.00 51.12 72 ALA A C 1
ATOM 597 O O . ALA A 1 72 ? 0.975 -13.468 -15.671 1.00 51.12 72 ALA A O 1
ATOM 598 N N . GLN A 1 73 ? 1.411 -11.374 -16.322 1.00 45.84 73 GLN A N 1
ATOM 599 C CA . GLN A 1 73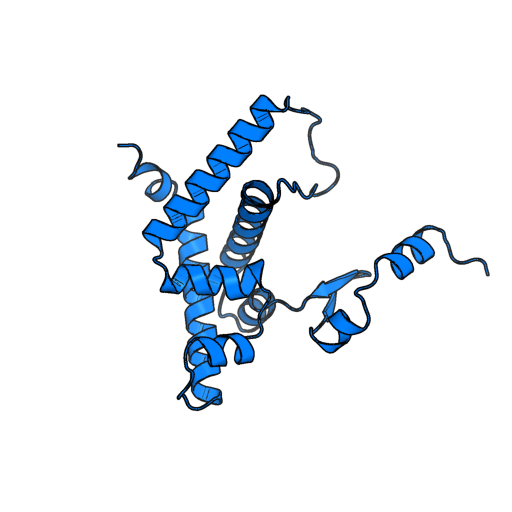 ? 0.003 -11.011 -16.489 1.00 45.84 73 GLN A CA 1
ATOM 600 C C . GLN A 1 73 ? -0.513 -11.457 -17.870 1.00 45.84 73 GLN A C 1
ATOM 602 O O . GLN A 1 73 ? -0.463 -10.690 -18.826 1.00 45.84 73 GLN A O 1
ATOM 607 N N . GLY A 1 74 ? -1.039 -12.685 -17.967 1.00 44.09 74 GLY A N 1
ATOM 608 C CA . GLY A 1 74 ? -1.836 -13.169 -19.111 1.00 44.09 74 GLY A CA 1
ATOM 609 C C . GLY A 1 74 ? -1.127 -13.221 -20.480 1.00 44.09 74 GLY A C 1
ATOM 610 O O . GLY A 1 74 ? 0.028 -12.836 -20.625 1.00 44.09 74 GLY A O 1
ATOM 611 N N . GLU A 1 75 ? -1.837 -13.713 -21.507 1.00 38.78 75 GLU A N 1
ATOM 612 C CA . GLU A 1 75 ? -1.362 -14.084 -22.867 1.00 38.78 75 GLU A CA 1
ATOM 613 C C . GLU A 1 75 ? -0.658 -12.986 -23.702 1.00 38.78 75 GLU A C 1
ATOM 615 O O . GLU A 1 75 ? -0.336 -13.200 -24.869 1.00 38.78 75 GLU A O 1
ATOM 620 N N . ARG A 1 76 ? -0.384 -11.802 -23.147 1.00 39.47 76 ARG A N 1
ATOM 621 C CA . ARG A 1 76 ? 0.184 -10.649 -23.868 1.00 39.47 76 ARG A CA 1
ATOM 622 C C . ARG A 1 76 ? 1.616 -10.291 -23.482 1.00 39.47 76 ARG A C 1
ATOM 624 O O . ARG A 1 76 ? 2.013 -9.134 -23.598 1.00 39.47 76 ARG A O 1
ATOM 631 N N . MET A 1 77 ? 2.437 -11.264 -23.104 1.00 44.28 77 MET A N 1
ATOM 632 C CA . MET A 1 77 ? 3.883 -11.044 -23.117 1.00 44.28 77 MET A CA 1
ATOM 633 C C . MET A 1 77 ? 4.466 -11.391 -24.484 1.00 44.28 77 MET A C 1
ATOM 635 O O . MET A 1 77 ? 4.765 -12.547 -24.786 1.00 44.28 77 MET A O 1
ATOM 639 N N . ALA A 1 78 ? 4.650 -10.346 -25.298 1.00 43.75 78 ALA A N 1
ATOM 640 C CA . ALA A 1 78 ? 5.560 -10.379 -26.431 1.00 43.75 78 ALA A CA 1
ATOM 641 C C . ALA A 1 78 ? 6.891 -10.982 -25.965 1.00 43.75 78 ALA A C 1
ATOM 643 O O . ALA A 1 78 ? 7.505 -10.536 -24.994 1.00 43.75 78 ALA A O 1
ATOM 644 N N . THR A 1 79 ? 7.260 -12.070 -26.626 1.00 45.72 79 THR A N 1
ATOM 645 C CA . THR A 1 79 ? 8.337 -12.991 -26.275 1.00 45.72 79 THR A CA 1
ATOM 646 C C . THR A 1 79 ? 9.706 -12.398 -26.602 1.00 45.72 79 THR A C 1
ATOM 648 O O . THR A 1 79 ? 10.494 -12.999 -27.321 1.00 45.72 79 THR A O 1
ATOM 651 N N . GLU A 1 80 ? 10.031 -11.226 -26.069 1.00 50.25 80 GLU A N 1
ATOM 652 C CA . GLU A 1 80 ? 11.422 -10.789 -26.015 1.00 50.25 80 GLU A CA 1
ATOM 653 C C . GLU A 1 80 ? 11.996 -11.220 -24.670 1.00 50.25 80 GLU A C 1
ATOM 655 O O . GLU A 1 80 ? 11.948 -10.508 -23.666 1.00 50.25 80 GLU A O 1
ATOM 660 N N . LYS A 1 81 ? 12.523 -12.451 -24.648 1.00 56.31 81 LYS A N 1
ATOM 661 C CA . LYS A 1 81 ? 13.429 -12.909 -23.594 1.00 56.31 81 LYS A CA 1
ATOM 662 C C . LYS A 1 81 ? 14.683 -12.038 -23.657 1.00 56.31 81 LYS A C 1
ATOM 664 O O . LYS A 1 81 ? 15.630 -12.362 -24.366 1.00 56.31 81 LYS A O 1
ATOM 669 N N . GLY A 1 82 ? 14.670 -10.906 -22.958 1.00 60.53 82 GLY A N 1
ATOM 670 C CA . GLY A 1 82 ? 15.881 -10.129 -22.733 1.00 60.53 82 GLY A CA 1
ATOM 671 C C . GLY A 1 82 ? 16.940 -11.005 -22.060 1.00 60.53 82 GLY A C 1
ATOM 672 O O . GLY A 1 82 ? 16.616 -11.792 -21.171 1.00 60.53 82 GLY A O 1
ATOM 673 N N . ASP A 1 83 ? 18.195 -10.877 -22.490 1.00 76.06 83 ASP A N 1
ATOM 674 C CA . ASP A 1 83 ? 19.343 -11.511 -21.834 1.00 76.06 83 ASP A CA 1
ATOM 675 C C . ASP A 1 83 ? 19.444 -11.071 -20.355 1.00 76.06 83 ASP A C 1
ATOM 677 O O . ASP A 1 83 ? 18.902 -10.032 -19.957 1.00 76.06 83 ASP A O 1
ATOM 681 N N . ILE A 1 84 ? 20.155 -11.845 -19.532 1.00 77.06 84 ILE A N 1
ATOM 682 C CA . ILE A 1 84 ? 20.391 -11.612 -18.101 1.00 77.06 84 ILE A CA 1
ATOM 683 C C . ILE A 1 84 ? 20.815 -10.161 -17.850 1.00 77.06 84 ILE A C 1
ATOM 685 O O . ILE A 1 84 ? 20.348 -9.538 -16.899 1.00 77.06 84 ILE A O 1
ATOM 689 N N . HIS A 1 85 ? 21.640 -9.578 -18.722 1.00 79.00 85 HIS A N 1
ATOM 690 C CA . HIS A 1 85 ? 22.049 -8.177 -18.620 1.00 79.00 85 HIS A CA 1
ATOM 691 C C . HIS A 1 85 ? 20.882 -7.187 -18.757 1.00 79.00 85 HIS A C 1
ATOM 693 O O . HIS A 1 85 ? 20.758 -6.266 -17.947 1.00 79.00 85 HIS A O 1
ATOM 699 N N . THR A 1 86 ? 19.988 -7.390 -19.726 1.00 78.50 86 THR A N 1
ATOM 700 C CA . THR A 1 86 ? 18.770 -6.580 -19.901 1.00 78.50 86 THR A CA 1
ATOM 701 C C . THR A 1 86 ? 17.866 -6.687 -18.677 1.00 78.50 86 THR A C 1
ATOM 703 O O . THR A 1 86 ? 17.316 -5.689 -18.204 1.00 78.50 86 THR A O 1
ATOM 706 N N . TRP A 1 87 ? 17.770 -7.891 -18.118 1.00 78.69 87 TRP A N 1
ATOM 707 C CA . TRP A 1 87 ? 16.999 -8.158 -16.913 1.00 78.69 87 TRP A CA 1
ATOM 708 C C . TRP A 1 87 ? 17.584 -7.441 -15.688 1.00 78.69 87 TRP A C 1
ATOM 710 O O . TRP A 1 87 ? 16.883 -6.689 -15.008 1.00 78.69 87 TRP A O 1
ATOM 720 N N . MET A 1 88 ? 18.895 -7.556 -15.461 1.00 80.88 88 MET A N 1
ATOM 721 C CA . MET A 1 88 ? 19.586 -6.875 -14.358 1.00 80.88 88 MET A CA 1
ATOM 722 C C . MET A 1 88 ? 19.503 -5.349 -14.470 1.00 80.88 88 MET A C 1
ATOM 724 O O . MET A 1 88 ? 19.273 -4.670 -13.467 1.00 80.88 88 MET A O 1
ATOM 728 N N . LEU A 1 89 ? 19.599 -4.795 -15.683 1.00 85.38 89 LEU A N 1
ATOM 729 C CA . LEU A 1 89 ? 19.379 -3.365 -15.920 1.00 85.38 89 LEU A CA 1
ATOM 730 C C . LEU A 1 89 ? 17.943 -2.942 -15.582 1.00 85.38 89 LEU A C 1
ATOM 732 O O . LEU A 1 89 ? 17.736 -1.884 -14.983 1.00 85.38 89 LEU A O 1
ATOM 736 N N . GLY A 1 90 ? 16.948 -3.759 -15.938 1.00 83.69 90 GLY A N 1
ATOM 737 C CA . GLY A 1 90 ? 15.554 -3.532 -15.561 1.00 83.69 90 GLY A CA 1
ATOM 738 C C . GLY A 1 90 ? 15.363 -3.517 -14.043 1.00 83.69 90 GLY A C 1
ATOM 739 O O . GLY A 1 90 ? 14.773 -2.575 -13.511 1.00 83.69 90 GLY A O 1
ATOM 740 N N . ARG A 1 91 ? 15.917 -4.511 -13.338 1.00 86.75 91 ARG A N 1
ATOM 741 C CA . ARG A 1 91 ? 15.858 -4.593 -11.869 1.00 86.75 91 ARG A CA 1
ATOM 742 C C . ARG A 1 91 ? 16.511 -3.387 -11.207 1.00 86.75 91 ARG A C 1
ATOM 744 O O . ARG A 1 91 ? 15.917 -2.786 -10.317 1.00 86.75 91 ARG A O 1
ATOM 751 N N . GLY A 1 92 ? 17.681 -2.972 -11.698 1.00 85.56 92 GLY A N 1
ATOM 752 C CA . GLY A 1 92 ? 18.379 -1.780 -11.215 1.00 85.56 92 GLY A CA 1
ATOM 753 C C . GLY A 1 92 ? 17.543 -0.503 -11.351 1.00 85.56 92 GLY A C 1
ATOM 754 O O . GLY A 1 92 ? 17.493 0.303 -10.421 1.00 85.56 92 GLY A O 1
ATOM 755 N N . LYS A 1 93 ? 16.824 -0.339 -12.471 1.00 87.56 93 LYS A N 1
ATOM 756 C CA . LYS A 1 93 ? 15.910 0.798 -12.685 1.00 87.56 93 LYS A CA 1
ATOM 757 C C . LYS A 1 93 ? 14.723 0.781 -11.722 1.00 87.56 93 LYS A C 1
ATOM 759 O O . LYS A 1 93 ? 14.367 1.838 -11.203 1.00 87.56 93 LYS A O 1
ATOM 764 N N . CYS A 1 94 ? 14.121 -0.382 -11.475 1.00 87.62 94 CYS A N 1
ATOM 765 C CA . CYS A 1 94 ? 13.033 -0.504 -10.502 1.00 87.62 94 CYS A CA 1
ATOM 766 C C . CYS A 1 94 ? 13.523 -0.219 -9.080 1.00 87.62 94 CYS A C 1
ATOM 768 O O . CYS A 1 94 ? 12.935 0.615 -8.400 1.00 87.62 94 CYS A O 1
ATOM 770 N N . ALA A 1 95 ? 14.656 -0.793 -8.673 1.00 89.75 95 ALA A N 1
ATOM 771 C CA . ALA A 1 95 ? 15.253 -0.528 -7.365 1.00 89.75 95 ALA A CA 1
ATOM 772 C C . ALA A 1 95 ? 15.573 0.967 -7.166 1.00 89.75 95 ALA A C 1
ATOM 774 O O . ALA A 1 95 ? 15.316 1.526 -6.102 1.00 89.75 95 ALA A O 1
ATOM 775 N N . ALA A 1 96 ? 16.093 1.646 -8.196 1.00 89.94 96 ALA A N 1
ATOM 776 C CA . ALA A 1 96 ? 16.333 3.088 -8.146 1.00 89.94 96 ALA A CA 1
ATOM 777 C C . ALA A 1 96 ? 15.035 3.895 -7.974 1.00 89.94 96 ALA A C 1
ATOM 779 O O . ALA A 1 96 ? 15.004 4.835 -7.183 1.00 89.94 96 ALA A O 1
ATOM 780 N N . ARG A 1 97 ? 13.960 3.505 -8.669 1.00 89.75 97 ARG A N 1
ATOM 781 C CA . ARG A 1 97 ? 12.644 4.148 -8.555 1.00 89.75 97 ARG A CA 1
ATOM 782 C C . ARG A 1 97 ? 12.037 3.968 -7.164 1.00 89.75 97 ARG A C 1
ATOM 784 O O . ARG A 1 97 ? 11.562 4.940 -6.590 1.00 89.75 97 ARG A O 1
ATOM 791 N N . LEU A 1 98 ? 12.112 2.761 -6.603 1.00 91.88 98 LEU A N 1
ATOM 792 C CA . LEU A 1 98 ? 11.636 2.476 -5.247 1.00 91.88 98 LEU A CA 1
ATOM 793 C C . LEU A 1 98 ? 12.386 3.310 -4.204 1.00 91.88 98 LEU A C 1
ATOM 795 O O . LEU A 1 98 ? 11.753 3.913 -3.342 1.00 91.88 98 LEU A O 1
ATOM 799 N N . ARG A 1 99 ? 13.716 3.425 -4.329 1.00 91.62 99 ARG A N 1
ATOM 800 C CA . ARG A 1 99 ? 14.519 4.307 -3.465 1.00 91.62 99 ARG A CA 1
ATOM 801 C C . ARG A 1 99 ? 14.132 5.774 -3.614 1.00 91.62 99 ARG A C 1
ATOM 803 O O . ARG A 1 99 ? 14.010 6.474 -2.618 1.00 91.62 99 ARG A O 1
ATOM 810 N N . GLN A 1 100 ? 13.923 6.247 -4.841 1.00 90.62 100 GLN A N 1
ATOM 811 C CA . GLN A 1 100 ? 13.488 7.624 -5.080 1.00 90.62 100 GLN A CA 1
ATOM 812 C C . GLN A 1 100 ? 12.129 7.902 -4.431 1.00 90.62 100 GLN A C 1
ATOM 814 O O . GLN A 1 100 ? 11.963 8.917 -3.762 1.00 90.62 100 GLN A O 1
ATOM 819 N N . LEU A 1 101 ? 11.173 6.993 -4.605 1.00 90.25 101 LEU A N 1
ATOM 820 C CA . LEU A 1 101 ? 9.861 7.086 -3.982 1.00 90.25 101 LEU A CA 1
ATOM 821 C C . LEU A 1 101 ? 9.964 7.093 -2.450 1.00 90.25 101 LEU A C 1
ATOM 823 O O . LEU A 1 101 ? 9.321 7.914 -1.805 1.00 90.25 101 LEU A O 1
ATOM 827 N N . HIS A 1 102 ? 10.799 6.227 -1.869 1.00 92.12 102 HIS A N 1
ATOM 828 C CA . HIS A 1 102 ? 11.056 6.207 -0.426 1.00 92.12 102 HIS A CA 1
ATOM 829 C C . HIS A 1 102 ? 11.614 7.550 0.066 1.00 92.12 102 HIS A C 1
ATOM 831 O O . HIS A 1 102 ? 11.070 8.108 1.017 1.00 92.12 102 HIS A O 1
ATOM 837 N N . MET A 1 103 ? 12.607 8.126 -0.620 1.00 91.44 103 MET A N 1
ATOM 838 C CA . MET A 1 103 ? 13.149 9.448 -0.271 1.00 91.44 103 MET A CA 1
ATOM 839 C C . MET A 1 103 ? 12.094 10.564 -0.329 1.00 91.44 103 MET A C 1
ATOM 841 O O . MET A 1 103 ? 12.133 11.477 0.489 1.00 91.44 103 MET A O 1
ATOM 845 N N . LEU A 1 104 ? 11.148 10.494 -1.271 1.00 90.06 104 LEU A N 1
ATOM 846 C CA . LEU A 1 104 ? 10.085 11.495 -1.421 1.00 90.06 104 LEU A CA 1
ATOM 847 C C . LEU A 1 104 ? 8.968 11.343 -0.379 1.00 90.06 104 LEU A C 1
ATOM 849 O O . LEU A 1 104 ? 8.497 12.338 0.163 1.00 90.06 104 LEU A O 1
ATOM 853 N N . MET A 1 105 ? 8.535 10.111 -0.104 1.00 89.88 105 MET A N 1
ATOM 854 C CA . MET A 1 105 ? 7.455 9.819 0.849 1.00 89.88 105 MET A CA 1
ATOM 855 C C . MET A 1 105 ? 7.913 9.896 2.314 1.00 89.88 105 MET A C 1
ATOM 857 O O . MET A 1 105 ? 7.095 10.098 3.215 1.00 89.88 105 MET A O 1
ATOM 861 N N . GLY A 1 106 ? 9.208 9.686 2.558 1.00 93.12 106 GLY A N 1
ATOM 862 C CA . GLY A 1 106 ? 9.780 9.506 3.886 1.00 93.12 106 GLY A CA 1
ATOM 863 C C . GLY A 1 106 ? 9.408 8.166 4.534 1.00 93.12 106 GLY A C 1
ATOM 864 O O . GLY A 1 106 ? 8.480 7.464 4.122 1.00 93.12 106 GLY A O 1
ATOM 865 N N . ASP A 1 107 ? 10.123 7.821 5.607 1.00 93.31 107 ASP A N 1
ATOM 866 C CA . ASP A 1 107 ? 10.009 6.522 6.293 1.00 93.31 107 ASP A CA 1
ATOM 867 C C . ASP A 1 107 ? 8.597 6.233 6.802 1.00 93.31 107 ASP A C 1
ATOM 869 O O . ASP A 1 107 ? 8.121 5.094 6.804 1.00 93.31 107 ASP A O 1
ATOM 873 N N . SER A 1 108 ? 7.897 7.285 7.230 1.00 92.00 108 SER A N 1
ATOM 874 C CA . SER A 1 108 ? 6.565 7.153 7.798 1.00 92.00 108 SER A CA 1
ATOM 875 C C . SER A 1 108 ? 5.585 6.609 6.757 1.00 92.00 108 SER A C 1
ATOM 877 O O . SER A 1 108 ? 5.043 5.526 6.959 1.00 92.00 108 SER A O 1
ATOM 879 N N . LEU A 1 109 ? 5.373 7.284 5.627 1.00 92.75 109 LEU A N 1
ATOM 880 C CA . LEU A 1 109 ? 4.416 6.806 4.622 1.00 92.75 109 LEU A CA 1
ATOM 881 C C . LEU A 1 109 ? 4.918 5.546 3.911 1.00 92.75 109 LEU A C 1
ATOM 883 O O . LEU A 1 109 ? 4.128 4.630 3.680 1.00 92.75 109 LEU A O 1
ATOM 887 N N . HIS A 1 110 ? 6.226 5.450 3.651 1.00 94.56 110 HIS A N 1
ATOM 888 C CA . HIS A 1 110 ? 6.813 4.265 3.031 1.00 94.56 110 HIS A CA 1
ATOM 889 C C . HIS A 1 110 ? 6.560 2.995 3.857 1.00 94.56 110 HIS A C 1
ATOM 891 O O . HIS A 1 110 ? 6.075 1.995 3.328 1.00 94.56 110 HIS A O 1
ATOM 897 N N . SER A 1 111 ? 6.759 3.051 5.178 1.00 95.19 111 SER A N 1
ATOM 898 C CA . SER A 1 111 ? 6.486 1.900 6.047 1.00 95.19 111 SER A CA 1
ATOM 899 C C . SER A 1 111 ? 5.013 1.471 6.040 1.00 95.19 111 SER A C 1
ATOM 901 O O . SER A 1 111 ? 4.736 0.286 6.217 1.00 95.19 111 SER A O 1
ATOM 903 N N . ARG A 1 112 ? 4.047 2.372 5.784 1.00 96.00 112 ARG A N 1
ATOM 904 C CA . ARG A 1 112 ? 2.629 1.974 5.632 1.00 96.00 112 ARG A CA 1
ATOM 905 C C . ARG A 1 112 ? 2.420 1.182 4.350 1.00 96.00 112 ARG A C 1
ATOM 907 O O . ARG A 1 112 ? 1.722 0.170 4.390 1.00 96.00 112 ARG A O 1
ATOM 914 N N . ILE A 1 113 ? 3.050 1.598 3.252 1.00 95.31 113 ILE A N 1
ATOM 915 C CA . ILE A 1 113 ? 3.033 0.847 1.994 1.00 95.31 113 ILE A CA 1
ATOM 916 C C . ILE A 1 113 ? 3.627 -0.547 2.203 1.00 95.31 113 ILE A C 1
ATOM 918 O O . ILE A 1 113 ? 2.987 -1.532 1.847 1.00 95.31 113 ILE A O 1
ATOM 922 N N . GLU A 1 114 ? 4.781 -0.669 2.860 1.00 94.12 114 GLU A N 1
ATOM 923 C CA . GLU A 1 114 ? 5.379 -1.980 3.134 1.00 94.12 114 GLU A CA 1
ATOM 924 C C . GLU A 1 114 ? 4.511 -2.855 4.046 1.00 94.12 114 GLU A C 1
ATOM 926 O O . GLU A 1 114 ? 4.320 -4.046 3.784 1.00 94.12 114 GLU A O 1
ATOM 931 N N . MET A 1 115 ? 3.954 -2.282 5.116 1.00 94.69 115 MET A N 1
ATOM 932 C CA . MET A 1 115 ? 3.057 -3.003 6.019 1.00 94.69 115 MET A CA 1
ATOM 933 C C . MET A 1 115 ? 1.828 -3.548 5.283 1.00 94.69 115 MET A C 1
ATOM 935 O O . MET A 1 115 ? 1.453 -4.697 5.512 1.00 94.69 115 MET A O 1
ATOM 939 N N . MET A 1 116 ? 1.229 -2.755 4.389 1.00 93.94 116 MET A N 1
ATOM 940 C CA . MET A 1 116 ? 0.061 -3.163 3.607 1.00 93.94 116 MET A CA 1
ATOM 941 C C . MET A 1 116 ? 0.401 -4.144 2.491 1.00 93.94 116 MET A C 1
ATOM 943 O O . MET A 1 116 ? -0.259 -5.168 2.346 1.00 93.94 116 MET A O 1
ATOM 947 N N . LEU A 1 117 ? 1.390 -3.802 1.667 1.00 90.88 117 LEU A N 1
ATOM 948 C CA . LEU A 1 117 ? 1.614 -4.462 0.389 1.00 90.88 117 LEU A CA 1
ATOM 949 C C . LEU A 1 117 ? 2.616 -5.595 0.500 1.00 90.88 117 LEU A C 1
ATOM 951 O O . LEU A 1 117 ? 2.474 -6.549 -0.247 1.00 90.88 117 LEU A O 1
ATOM 955 N N . ILE A 1 118 ? 3.606 -5.526 1.397 1.00 89.69 118 ILE A N 1
ATOM 956 C CA . ILE A 1 118 ? 4.642 -6.563 1.546 1.00 89.69 118 ILE A CA 1
ATOM 957 C C . ILE A 1 118 ? 4.314 -7.521 2.675 1.00 89.69 118 ILE A C 1
ATOM 959 O O . ILE A 1 118 ? 4.336 -8.737 2.489 1.00 89.69 118 ILE A O 1
ATOM 963 N N . ARG A 1 119 ? 4.019 -6.964 3.849 1.00 88.88 119 ARG A N 1
ATOM 964 C CA . ARG A 1 119 ? 3.741 -7.730 5.068 1.00 88.88 119 ARG A CA 1
ATOM 965 C C . ARG A 1 119 ? 2.273 -8.122 5.199 1.00 88.88 119 ARG A C 1
ATOM 967 O O . ARG A 1 119 ? 1.947 -8.886 6.105 1.00 88.88 119 ARG A O 1
ATOM 974 N N . GLU A 1 120 ? 1.419 -7.588 4.326 1.00 88.31 120 GLU A N 1
ATOM 975 C CA . GLU A 1 120 ? -0.007 -7.908 4.231 1.00 88.31 120 GLU A CA 1
ATOM 976 C C . GLU A 1 120 ? -0.731 -7.806 5.586 1.00 88.31 120 GLU A C 1
ATOM 978 O O . GLU A 1 120 ? -1.563 -8.639 5.958 1.00 88.31 120 GLU A O 1
ATOM 983 N N . MET A 1 121 ? -0.355 -6.792 6.367 1.00 90.81 121 MET A N 1
ATOM 984 C CA . MET A 1 121 ? -0.846 -6.593 7.724 1.00 90.81 121 MET A CA 1
ATOM 985 C C . MET A 1 121 ? -2.273 -6.054 7.734 1.00 90.81 121 MET A C 1
ATOM 987 O O . MET A 1 121 ? -2.650 -5.231 6.906 1.00 90.81 121 MET A O 1
ATOM 991 N N . SER A 1 122 ? -3.052 -6.451 8.741 1.00 89.81 122 SER A N 1
ATOM 992 C CA . SER A 1 122 ? -4.363 -5.857 9.005 1.00 89.81 122 SER A CA 1
ATOM 993 C C . SER A 1 122 ? -4.230 -4.470 9.659 1.00 89.81 122 SER A C 1
ATOM 995 O O . SER A 1 122 ? -3.249 -4.204 10.356 1.00 89.81 122 SER A O 1
ATOM 997 N N . PHE A 1 123 ? -5.236 -3.589 9.525 1.00 92.69 123 PHE A N 1
ATOM 998 C CA . PHE A 1 123 ? -5.218 -2.287 10.219 1.00 92.69 123 PHE A CA 1
ATOM 999 C C . PHE A 1 123 ? -5.039 -2.394 11.739 1.00 92.69 123 PHE A C 1
ATOM 1001 O O . PHE A 1 123 ? -4.279 -1.597 12.281 1.00 92.69 123 PHE A O 1
ATOM 1008 N N . PRO A 1 124 ? -5.674 -3.347 12.456 1.00 91.06 124 PRO A N 1
ATOM 1009 C CA . PRO A 1 124 ? -5.387 -3.555 13.872 1.00 91.06 124 PRO A CA 1
ATOM 1010 C C . PRO A 1 124 ? -3.925 -3.912 14.163 1.00 91.06 124 PRO A C 1
ATOM 1012 O O . PRO A 1 124 ? -3.364 -3.394 15.125 1.00 91.06 124 PRO A O 1
ATOM 1015 N N . ASP A 1 125 ? -3.296 -4.766 13.352 1.00 92.00 125 ASP A N 1
ATOM 1016 C CA . ASP A 1 125 ? -1.896 -5.155 13.569 1.00 92.00 125 ASP A CA 1
ATOM 1017 C C . ASP A 1 125 ? -0.944 -3.993 13.281 1.00 92.00 125 ASP A C 1
ATOM 1019 O O . ASP A 1 125 ? -0.010 -3.753 14.044 1.00 92.00 125 ASP A O 1
ATOM 1023 N N . MET A 1 126 ? -1.214 -3.229 12.221 1.00 94.69 126 MET A N 1
ATOM 1024 C CA . MET A 1 126 ? -0.488 -1.998 11.910 1.00 94.69 126 MET A CA 1
ATOM 1025 C C . MET A 1 126 ? -0.652 -0.959 13.025 1.00 94.69 126 MET A C 1
ATOM 1027 O O . MET A 1 126 ? 0.327 -0.362 13.466 1.00 94.69 126 MET A O 1
ATOM 1031 N N . ALA A 1 127 ? -1.873 -0.778 13.533 1.00 94.56 127 ALA A N 1
ATOM 1032 C CA . ALA A 1 127 ? -2.173 0.166 14.603 1.00 94.56 127 ALA A CA 1
ATOM 1033 C C . ALA A 1 127 ? -1.409 -0.153 15.894 1.00 94.56 127 ALA A C 1
ATOM 1035 O O . ALA A 1 127 ? -0.945 0.774 16.548 1.00 94.56 127 ALA A O 1
ATOM 1036 N N . ARG A 1 128 ? -1.212 -1.436 16.237 1.00 92.94 128 ARG A N 1
ATOM 1037 C CA . ARG A 1 128 ? -0.386 -1.830 17.395 1.00 92.94 128 ARG A CA 1
ATOM 1038 C C . ARG A 1 128 ? 1.083 -1.435 17.244 1.00 92.94 128 ARG A C 1
ATOM 1040 O O . ARG A 1 128 ? 1.723 -1.151 18.247 1.00 92.94 128 ARG A O 1
ATOM 1047 N N . LEU A 1 129 ? 1.613 -1.427 16.019 1.00 93.44 129 LEU A N 1
ATOM 1048 C CA . LEU A 1 129 ? 2.994 -1.005 15.762 1.00 93.44 129 LEU A CA 1
ATOM 1049 C C . LEU A 1 129 ? 3.137 0.519 15.727 1.00 93.44 129 LEU A C 1
ATOM 1051 O O . LEU A 1 129 ? 4.134 1.050 16.200 1.00 93.44 129 LEU A O 1
ATOM 1055 N N . ILE A 1 130 ? 2.156 1.218 15.153 1.00 92.94 130 ILE A N 1
ATOM 1056 C CA . ILE A 1 130 ? 2.221 2.670 14.933 1.00 92.94 130 ILE A CA 1
ATOM 1057 C C . ILE A 1 130 ? 1.807 3.453 16.189 1.00 92.94 130 ILE A C 1
ATOM 1059 O O . ILE A 1 130 ? 2.368 4.506 16.479 1.00 92.94 130 ILE A O 1
ATOM 1063 N N . PHE A 1 131 ? 0.812 2.957 16.925 1.00 91.75 131 PHE A N 1
ATOM 1064 C CA . PHE A 1 131 ? 0.199 3.626 18.073 1.00 91.75 131 PHE A CA 1
ATOM 1065 C C . PHE A 1 131 ? 0.145 2.674 19.282 1.00 91.75 131 PHE A C 1
ATOM 1067 O O . PHE A 1 131 ? -0.950 2.259 19.676 1.00 91.75 131 PHE A O 1
ATOM 1074 N N . PRO A 1 132 ? 1.297 2.315 19.879 1.00 88.38 132 PRO A N 1
ATOM 1075 C CA . PRO A 1 132 ? 1.356 1.303 20.938 1.00 88.38 132 PRO A CA 1
ATOM 1076 C C . PRO A 1 132 ? 0.501 1.664 22.164 1.00 88.38 132 PRO A C 1
ATOM 1078 O O . PRO A 1 132 ? -0.199 0.808 22.695 1.00 88.38 132 PRO A O 1
ATOM 1081 N N . GLU A 1 133 ? 0.467 2.946 22.536 1.00 88.88 133 GLU A N 1
ATOM 1082 C CA . GLU A 1 133 ? -0.236 3.449 23.728 1.00 88.88 133 GLU A CA 1
ATOM 1083 C C . GLU A 1 133 ? -1.644 4.015 23.430 1.00 88.88 133 GLU A C 1
ATOM 1085 O O . GLU A 1 133 ? -2.279 4.641 24.278 1.00 88.88 133 GLU A O 1
ATOM 1090 N N . GLY A 1 134 ? -2.146 3.864 22.198 1.00 76.94 134 GLY A N 1
ATOM 1091 C CA . GLY A 1 134 ? -3.388 4.500 21.747 1.00 76.94 134 GLY A CA 1
ATOM 1092 C C . GLY A 1 134 ? -4.661 3.687 22.012 1.00 76.94 134 GLY A C 1
ATOM 1093 O O . GLY A 1 134 ? -4.669 2.455 21.976 1.00 76.94 134 GLY A O 1
ATOM 1094 N N . ALA A 1 135 ? -5.800 4.375 22.167 1.00 81.88 135 ALA A N 1
ATOM 1095 C CA . ALA A 1 135 ? -7.110 3.721 22.178 1.00 81.88 135 ALA A CA 1
ATOM 1096 C C . ALA A 1 135 ? -7.339 2.954 20.859 1.00 81.88 135 ALA A C 1
ATOM 1098 O O . ALA A 1 135 ? -7.334 3.545 19.776 1.00 81.88 135 ALA A O 1
ATOM 1099 N N . ARG A 1 136 ? -7.578 1.636 20.949 1.00 82.75 136 ARG A N 1
ATOM 1100 C CA . ARG A 1 136 ? -7.566 0.704 19.799 1.00 82.75 136 ARG A CA 1
ATOM 1101 C C . ARG A 1 136 ? -8.444 1.138 18.623 1.00 82.75 136 ARG A C 1
ATOM 1103 O O . ARG A 1 136 ? -8.028 1.014 17.474 1.00 82.75 136 ARG A O 1
ATOM 1110 N N . ALA A 1 137 ? -9.647 1.641 18.901 1.00 82.56 137 ALA A N 1
ATOM 1111 C CA . ALA A 1 137 ? -10.576 2.074 17.859 1.00 82.56 137 ALA A CA 1
ATOM 1112 C C . ALA A 1 137 ? -10.044 3.300 17.098 1.00 82.56 137 ALA A C 1
ATOM 1114 O O . ALA A 1 137 ? -9.990 3.289 15.871 1.00 82.56 137 ALA A O 1
ATOM 1115 N N . GLN A 1 138 ? -9.572 4.319 17.821 1.00 90.44 138 GLN A N 1
ATOM 1116 C CA . GLN A 1 138 ? -9.025 5.530 17.212 1.00 90.44 138 GLN A CA 1
ATOM 1117 C C . GLN A 1 138 ? -7.709 5.2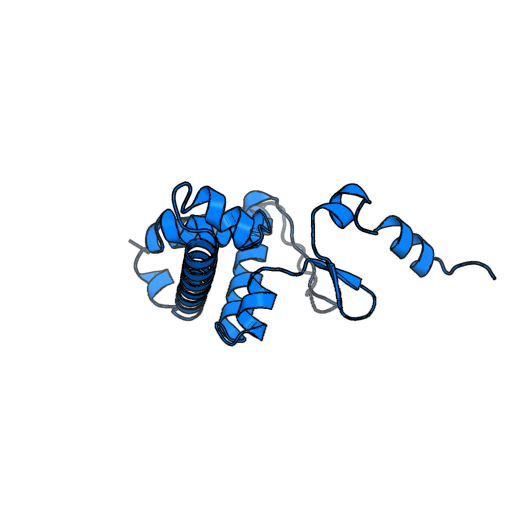46 16.472 1.00 90.44 138 GLN A C 1
ATOM 1119 O O . GLN A 1 138 ? -7.486 5.788 15.391 1.00 90.44 138 GLN A O 1
ATOM 1124 N N . ALA A 1 139 ? -6.862 4.373 17.024 1.00 93.62 139 ALA A N 1
ATOM 1125 C CA . ALA A 1 139 ? -5.615 3.950 16.397 1.00 93.62 139 ALA A CA 1
ATOM 1126 C C . ALA A 1 139 ? -5.870 3.278 15.040 1.00 93.62 139 ALA A C 1
ATOM 1128 O O . ALA A 1 139 ? -5.262 3.662 14.047 1.00 93.62 139 ALA A O 1
ATOM 1129 N N . ARG A 1 140 ? -6.838 2.353 14.968 1.00 93.00 140 ARG A N 1
ATOM 1130 C CA . ARG A 1 140 ? -7.227 1.701 13.709 1.00 93.00 140 ARG A CA 1
ATOM 1131 C C . ARG A 1 140 ? -7.687 2.710 12.654 1.00 93.00 140 ARG A C 1
ATOM 1133 O O . ARG A 1 140 ? -7.232 2.622 11.518 1.00 93.00 140 ARG A O 1
ATOM 1140 N N . THR A 1 141 ? -8.564 3.649 13.011 1.00 93.94 141 THR A N 1
ATOM 1141 C CA . THR A 1 141 ? -9.064 4.665 12.067 1.00 93.94 141 THR A CA 1
ATOM 1142 C C . THR A 1 141 ? -7.939 5.570 11.569 1.00 93.94 141 THR A C 1
ATOM 1144 O O . THR A 1 141 ? -7.825 5.801 10.369 1.00 93.94 141 THR A O 1
ATOM 1147 N N . LYS A 1 142 ? -7.050 6.018 12.466 1.00 95.31 142 LYS A N 1
ATOM 1148 C CA . LYS A 1 142 ? -5.857 6.794 12.092 1.00 95.31 142 LYS A CA 1
ATOM 1149 C C . LYS A 1 142 ? -4.953 6.011 11.143 1.00 95.31 142 LYS A C 1
ATOM 1151 O O . LYS A 1 142 ? -4.465 6.570 10.167 1.00 95.31 142 LYS A O 1
ATOM 1156 N N . THR A 1 143 ? -4.747 4.722 11.403 1.00 96.38 143 THR A N 1
ATOM 1157 C CA . THR A 1 143 ? -3.958 3.858 10.524 1.00 96.38 143 THR A CA 1
ATOM 1158 C C . THR A 1 143 ? -4.600 3.710 9.146 1.00 96.38 143 THR A C 1
ATOM 1160 O O . THR A 1 143 ? -3.884 3.834 8.159 1.00 96.38 143 THR A O 1
ATOM 1163 N N . ALA A 1 144 ? -5.916 3.494 9.057 1.00 96.25 144 ALA A N 1
ATOM 1164 C CA . ALA A 1 144 ? -6.617 3.408 7.774 1.00 96.25 144 ALA A CA 1
ATOM 1165 C C . ALA A 1 144 ? -6.472 4.706 6.959 1.00 96.25 144 ALA A C 1
ATOM 1167 O O . ALA A 1 144 ? -6.066 4.651 5.802 1.00 96.25 144 ALA A O 1
ATOM 1168 N N . ALA A 1 145 ? -6.662 5.868 7.592 1.00 96.81 145 ALA A N 1
ATOM 1169 C CA . ALA A 1 145 ? -6.470 7.167 6.943 1.00 96.81 145 ALA A CA 1
ATOM 1170 C C . ALA A 1 145 ? -5.018 7.389 6.470 1.00 96.81 145 ALA A C 1
ATOM 1172 O O . ALA A 1 145 ? -4.789 7.835 5.351 1.00 96.81 145 ALA A O 1
ATOM 1173 N N . GLN A 1 146 ? -4.017 7.023 7.285 1.00 96.50 146 GLN A N 1
ATOM 1174 C CA . GLN A 1 146 ? -2.602 7.089 6.882 1.00 96.50 146 GLN A CA 1
ATOM 1175 C C . GLN A 1 146 ? -2.282 6.163 5.703 1.00 96.50 146 GLN A C 1
ATOM 1177 O O . GLN A 1 146 ? -1.406 6.471 4.900 1.00 96.50 146 GLN A O 1
ATOM 1182 N N . CYS A 1 147 ? -2.967 5.026 5.611 1.00 97.56 147 CYS A N 1
ATOM 1183 C CA . CYS A 1 147 ? -2.814 4.090 4.507 1.00 97.56 147 CYS A CA 1
ATOM 1184 C C . CYS A 1 147 ? -3.434 4.620 3.212 1.00 97.56 147 CYS A C 1
ATOM 1186 O O . CYS A 1 147 ? -2.790 4.521 2.174 1.00 97.56 147 CYS A O 1
ATOM 1188 N N . ALA A 1 148 ? -4.632 5.209 3.278 1.00 97.62 148 ALA A N 1
ATOM 1189 C CA . ALA A 1 148 ? -5.257 5.868 2.132 1.00 97.62 148 ALA A CA 1
ATOM 1190 C C . ALA A 1 148 ? -4.365 6.998 1.596 1.00 97.62 148 ALA A C 1
ATOM 1192 O O . ALA A 1 148 ? -4.003 6.983 0.424 1.00 97.62 148 ALA A O 1
ATOM 1193 N N . LEU A 1 149 ? -3.879 7.875 2.482 1.00 96.56 149 LEU A N 1
ATOM 1194 C CA . LEU A 1 149 ? -2.947 8.947 2.117 1.00 96.56 149 LEU A CA 1
ATOM 1195 C C . LEU A 1 149 ? -1.656 8.414 1.475 1.00 96.56 149 LEU A C 1
ATOM 1197 O O . LEU A 1 149 ? -1.148 8.987 0.516 1.00 96.56 149 LEU A O 1
ATOM 1201 N N . ALA A 1 150 ? -1.100 7.314 1.991 1.00 96.56 150 ALA A N 1
ATOM 1202 C CA . ALA A 1 150 ? 0.097 6.718 1.404 1.00 96.56 150 ALA A CA 1
ATOM 1203 C C . ALA A 1 150 ? -0.152 6.220 -0.032 1.00 96.56 150 ALA A C 1
ATOM 1205 O O . ALA A 1 150 ? 0.736 6.332 -0.877 1.00 96.56 150 ALA A O 1
ATOM 1206 N N . LEU A 1 151 ? -1.343 5.680 -0.309 1.00 96.88 151 LEU A N 1
ATOM 1207 C CA . LEU A 1 151 ? -1.735 5.207 -1.638 1.00 96.88 151 LEU A CA 1
ATOM 1208 C C . LEU A 1 151 ? -2.033 6.357 -2.606 1.00 96.88 151 LEU A C 1
ATOM 1210 O O . LEU A 1 151 ? -1.657 6.262 -3.769 1.00 96.88 151 LEU A O 1
ATOM 1214 N N . GLU A 1 152 ? -2.617 7.452 -2.125 1.00 95.50 152 GLU A N 1
ATOM 1215 C CA . GLU A 1 152 ? -2.795 8.689 -2.896 1.00 95.50 152 GLU A CA 1
ATOM 1216 C C . GLU A 1 152 ? -1.436 9.261 -3.336 1.00 95.50 152 GLU A C 1
ATOM 1218 O O . GLU A 1 152 ? -1.205 9.504 -4.517 1.00 95.50 152 GLU A O 1
ATOM 1223 N N . TRP A 1 153 ? -0.466 9.361 -2.419 1.00 94.38 153 TRP A N 1
ATOM 1224 C CA . TRP A 1 153 ? 0.903 9.782 -2.757 1.00 94.38 153 TRP A CA 1
ATOM 1225 C C . TRP A 1 153 ? 1.581 8.863 -3.776 1.00 94.38 153 TRP A C 1
ATOM 1227 O O . TRP A 1 153 ? 2.331 9.319 -4.643 1.00 94.38 153 TRP A O 1
ATOM 1237 N N . LEU A 1 154 ? 1.334 7.558 -3.669 1.00 93.69 154 LEU A N 1
ATOM 1238 C CA . LEU A 1 154 ? 1.853 6.571 -4.606 1.00 93.69 154 LEU A CA 1
ATOM 1239 C C . LEU A 1 154 ? 1.244 6.747 -6.005 1.00 93.69 154 LEU A C 1
ATOM 1241 O O . LEU A 1 154 ? 1.965 6.692 -7.004 1.00 93.69 154 LEU A O 1
ATOM 1245 N N . CYS A 1 155 ? -0.068 6.972 -6.063 1.00 93.88 155 CYS A N 1
ATOM 1246 C CA . CYS A 1 155 ? -0.814 7.291 -7.275 1.00 93.88 155 CYS A CA 1
ATOM 1247 C C . CYS A 1 155 ? -0.242 8.543 -7.951 1.00 93.88 155 CYS A C 1
ATOM 1249 O O . CYS A 1 155 ? 0.207 8.483 -9.100 1.00 93.88 155 CYS A O 1
ATOM 1251 N N . GLU A 1 156 ? -0.124 9.635 -7.196 1.00 91.94 156 GLU A N 1
ATOM 1252 C CA . GLU A 1 156 ? 0.458 10.896 -7.657 1.00 91.94 156 GLU A CA 1
ATOM 1253 C C . GLU A 1 156 ? 1.878 10.718 -8.200 1.00 91.94 156 GLU A C 1
ATOM 1255 O O . GLU A 1 156 ? 2.207 11.216 -9.278 1.00 91.94 156 GLU A O 1
ATOM 1260 N N . TYR A 1 157 ? 2.726 9.943 -7.521 1.00 90.69 157 TYR A N 1
ATOM 1261 C CA . TYR A 1 157 ? 4.078 9.667 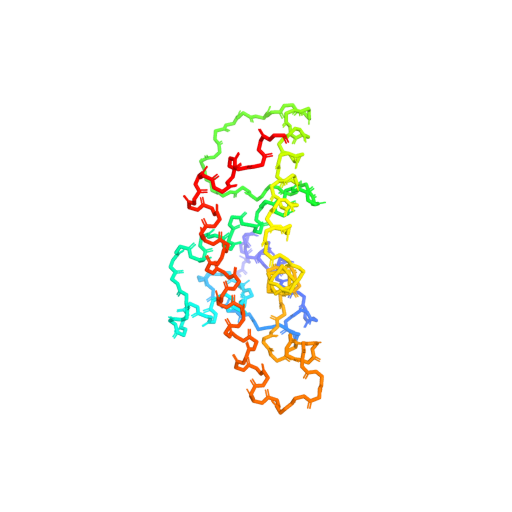-8.005 1.00 90.69 157 TYR A CA 1
ATOM 1262 C C . TYR A 1 157 ? 4.090 8.978 -9.380 1.00 90.69 157 TYR A C 1
ATOM 1264 O O . TYR A 1 157 ? 4.891 9.339 -10.249 1.00 90.69 157 TYR A O 1
ATOM 1272 N N . TYR A 1 158 ? 3.218 7.990 -9.603 1.00 89.38 158 TYR A N 1
ATOM 1273 C CA . TYR A 1 158 ? 3.173 7.267 -10.877 1.00 89.38 158 TYR A CA 1
ATOM 1274 C C . TYR A 1 158 ? 2.489 8.048 -12.000 1.00 89.38 158 TYR A C 1
ATOM 1276 O O . TYR A 1 158 ? 2.880 7.887 -13.164 1.00 89.38 158 TYR A O 1
ATOM 1284 N N . ASN A 1 159 ? 1.523 8.901 -11.665 1.00 86.88 159 ASN A N 1
ATOM 1285 C CA . ASN A 1 159 ? 0.836 9.769 -12.617 1.00 86.88 159 ASN A CA 1
ATOM 1286 C C . ASN A 1 159 ? 1.711 10.961 -13.025 1.00 86.88 159 ASN A C 1
ATOM 1288 O O . ASN A 1 159 ? 1.726 11.380 -14.189 1.00 86.88 159 ASN A O 1
ATOM 1292 N N . ASN A 1 160 ? 2.517 11.480 -12.100 1.00 80.94 160 ASN A N 1
ATOM 1293 C CA . ASN A 1 160 ? 3.277 12.696 -12.315 1.00 80.94 160 ASN A CA 1
ATOM 1294 C C . ASN A 1 160 ? 4.666 12.415 -12.911 1.00 80.94 160 ASN A C 1
ATOM 1296 O O . ASN A 1 160 ? 5.688 12.295 -12.230 1.00 80.94 160 ASN A O 1
ATOM 1300 N N . LYS A 1 161 ? 4.729 12.403 -14.249 1.00 59.91 161 LYS A N 1
ATOM 1301 C CA . LYS A 1 161 ? 5.979 12.255 -15.023 1.00 59.91 161 LYS A CA 1
ATOM 1302 C C . LYS A 1 161 ? 7.041 13.327 -14.710 1.00 59.91 161 LYS A C 1
ATOM 1304 O O . LYS A 1 161 ? 8.188 13.153 -15.125 1.00 59.91 161 LYS A O 1
ATOM 1309 N N . SER A 1 162 ? 6.690 14.430 -14.034 1.00 52.00 162 SER A N 1
ATOM 1310 C CA . SER A 1 162 ? 7.642 15.476 -13.630 1.00 52.00 162 SER A CA 1
ATOM 1311 C C . SER A 1 162 ? 8.376 15.149 -12.323 1.00 52.00 162 SER A C 1
ATOM 1313 O O . SER A 1 162 ? 9.585 15.354 -12.262 1.00 52.00 162 SER A O 1
ATOM 1315 N N . ILE A 1 163 ? 7.717 14.529 -11.335 1.00 54.53 163 ILE A N 1
ATOM 1316 C CA . ILE A 1 163 ? 8.339 14.118 -10.061 1.00 54.53 163 ILE A CA 1
ATOM 1317 C C . ILE A 1 163 ? 9.452 13.091 -10.317 1.00 54.53 163 ILE A C 1
ATOM 1319 O O . ILE A 1 163 ? 10.545 13.182 -9.757 1.00 54.53 163 ILE A O 1
ATOM 1323 N N . ALA A 1 164 ? 9.235 12.191 -11.280 1.00 48.50 164 ALA A N 1
ATOM 1324 C CA . ALA A 1 164 ? 10.255 11.261 -11.762 1.00 48.50 164 ALA A CA 1
ATOM 1325 C C . ALA A 1 164 ? 11.461 11.945 -12.452 1.00 48.50 164 ALA A C 1
ATOM 1327 O O . ALA A 1 164 ? 12.522 11.333 -12.567 1.00 48.50 164 ALA A O 1
ATOM 1328 N N . LYS A 1 165 ? 11.326 13.195 -12.923 1.00 48.66 165 LYS A N 1
ATOM 1329 C CA . LYS A 1 165 ? 12.389 13.958 -13.609 1.00 48.66 165 LYS A CA 1
ATOM 1330 C C . LYS A 1 165 ? 13.177 14.899 -12.692 1.00 48.66 165 LYS A C 1
ATOM 1332 O O . LYS A 1 165 ? 14.321 15.187 -13.026 1.00 48.66 165 LYS A O 1
ATOM 1337 N N . ILE A 1 166 ? 12.613 15.352 -11.567 1.00 50.66 166 ILE A N 1
ATOM 1338 C CA . ILE A 1 166 ? 13.210 16.398 -10.705 1.00 50.66 166 ILE A CA 1
ATOM 1339 C C . ILE A 1 166 ? 14.576 15.998 -10.108 1.00 50.66 166 ILE A C 1
ATOM 1341 O O . ILE A 1 166 ? 15.363 16.872 -9.778 1.00 50.66 166 ILE A O 1
ATOM 1345 N N . HIS A 1 167 ? 14.912 14.706 -10.042 1.00 47.09 167 HIS A N 1
ATOM 1346 C CA . HIS A 1 167 ? 16.202 14.219 -9.521 1.00 47.09 167 HIS A CA 1
ATOM 1347 C C . HIS A 1 167 ? 17.120 13.586 -10.585 1.00 47.09 167 HIS A C 1
ATOM 1349 O O . HIS A 1 167 ? 17.983 12.776 -10.264 1.00 47.09 167 HIS A O 1
ATOM 1355 N N . LYS A 1 168 ? 16.961 13.946 -11.867 1.00 39.06 168 LYS A N 1
ATOM 1356 C CA . LYS A 1 168 ? 18.005 13.717 -12.887 1.00 39.06 168 LYS A CA 1
ATOM 1357 C C . LYS A 1 168 ? 19.054 14.843 -12.867 1.00 39.06 168 LYS A C 1
ATOM 1359 O O . LYS A 1 168 ? 19.279 15.477 -13.898 1.00 39.06 168 LYS A O 1
ATOM 1364 N N . ILE A 1 169 ? 19.653 15.110 -11.708 1.00 36.59 169 ILE A N 1
ATOM 1365 C CA . ILE A 1 169 ? 20.827 15.985 -11.569 1.00 36.59 169 ILE A CA 1
ATOM 1366 C C . ILE A 1 169 ? 21.904 15.194 -10.842 1.00 36.59 169 ILE A C 1
ATOM 1368 O O . ILE A 1 169 ? 21.562 14.610 -9.790 1.00 36.59 169 ILE A O 1
#

Foldseek 3Di:
DDDDPVRVVVVVPDDDPVCVVVFDWDDDDPDTDTCFLVVVCCVVVLDHPLLVVLLVVLLQLCCCQPVVDHDDDDDPPPPPPDDPVVSVVSSVVSVVLLVLLCVVCDPQLNVLSCVGRVVRHQLQVVLCVPPVPDDSVVSSVVSSNSNSVSSVSSSCSVVDPVSVVPPPD

Sequence (169 aa):
MTKSEADRVREENMPTPERMRRHHFRKEGEALRLWSTVAWLYKAGDIGDDEVAAAQRWRAEYDYAERGVVEAQGERMATEKGDIHTWMLGRGKCAARLRQLHMLMGDSLHSRIEMMLIREMSFPDMARLIFPEGARAQARTKTAAQCALALEWLCEYYNNKSIAKIHKI